Protein AF-A0A7S1X993-F1 (afdb_monomer)

Nearest PDB structures (foldseek):
  6jzb-assembly1_A  TM=6.773E-01  e=2.978E-03  Streptococcus pneumoniae
  2ctt-assembly1_A  TM=5.319E-01  e=1.887E-03  Homo sapiens

Structure (mmCIF, N/CA/C/O backbone):
data_AF-A0A7S1X993-F1
#
_entry.id   AF-A0A7S1X993-F1
#
loop_
_atom_site.group_PDB
_atom_site.id
_atom_site.type_symbol
_atom_site.label_atom_id
_atom_site.label_alt_id
_atom_site.label_comp_id
_atom_site.label_asym_id
_atom_site.label_entity_id
_atom_site.label_seq_id
_atom_site.pdbx_PDB_ins_code
_atom_site.Cartn_x
_atom_site.Cartn_y
_atom_site.Cartn_z
_atom_site.occupancy
_atom_site.B_iso_or_equiv
_atom_site.auth_seq_id
_atom_site.auth_comp_id
_atom_site.auth_asym_id
_atom_site.auth_atom_id
_atom_site.pdbx_PDB_model_num
ATOM 1 N N . ASP A 1 1 ? -2.722 -22.420 9.006 1.00 63.00 1 ASP A N 1
ATOM 2 C CA . ASP A 1 1 ? -1.470 -21.936 9.637 1.00 63.00 1 ASP A CA 1
ATOM 3 C C . ASP A 1 1 ? -1.436 -20.478 10.104 1.00 63.00 1 ASP A C 1
ATOM 5 O O . ASP A 1 1 ? -0.494 -20.120 10.797 1.00 63.00 1 ASP A O 1
ATOM 9 N N . ALA A 1 2 ? -2.446 -19.634 9.847 1.00 68.94 2 ALA A N 1
ATOM 10 C CA . ALA A 1 2 ? -2.413 -18.223 10.274 1.00 68.94 2 ALA A CA 1
ATOM 11 C C . ALA A 1 2 ? -2.316 -18.018 11.804 1.00 68.94 2 ALA A C 1
ATOM 13 O O . ALA A 1 2 ? -1.623 -17.115 12.264 1.00 68.94 2 ALA A O 1
ATOM 14 N N . ILE A 1 3 ? -2.962 -18.882 12.597 1.00 77.88 3 ILE A N 1
ATOM 15 C CA . ILE A 1 3 ? -2.971 -18.794 14.069 1.00 77.88 3 ILE A CA 1
ATOM 16 C C . ILE A 1 3 ? -1.579 -19.080 14.651 1.00 77.88 3 ILE A C 1
ATOM 18 O O . ILE A 1 3 ? -1.111 -18.354 15.526 1.00 77.88 3 ILE A O 1
ATOM 22 N N . ALA A 1 4 ? -0.886 -20.100 14.134 1.00 79.31 4 ALA A N 1
ATOM 23 C CA . ALA A 1 4 ? 0.465 -20.446 14.571 1.00 79.31 4 ALA A CA 1
ATOM 24 C C . ALA A 1 4 ? 1.466 -19.327 14.238 1.00 79.31 4 ALA A C 1
ATOM 26 O O . ALA A 1 4 ? 2.292 -18.960 15.075 1.00 79.31 4 ALA A O 1
ATOM 27 N N . THR A 1 5 ? 1.348 -18.726 13.047 1.00 75.56 5 THR A N 1
ATOM 28 C CA . THR A 1 5 ? 2.155 -17.562 12.659 1.00 75.56 5 THR A CA 1
ATOM 29 C C . THR A 1 5 ? 1.866 -16.356 13.552 1.00 75.56 5 THR A C 1
ATOM 31 O O . THR A 1 5 ? 2.804 -15.720 14.022 1.00 75.56 5 THR A O 1
ATOM 34 N N . ALA A 1 6 ? 0.595 -16.068 13.848 1.00 80.88 6 ALA A N 1
ATOM 35 C CA . ALA A 1 6 ? 0.218 -14.967 14.734 1.00 80.88 6 ALA A CA 1
ATOM 36 C C . ALA A 1 6 ? 0.820 -15.132 16.140 1.00 80.88 6 ALA A C 1
ATOM 38 O O . ALA A 1 6 ? 1.386 -14.186 16.685 1.00 80.88 6 ALA A O 1
ATOM 39 N N . TYR A 1 7 ? 0.790 -16.346 16.698 1.00 86.00 7 TYR A N 1
ATOM 40 C CA . TYR A 1 7 ? 1.404 -16.632 17.997 1.00 86.00 7 TYR A CA 1
ATOM 41 C C . TYR A 1 7 ? 2.930 -16.469 17.970 1.00 86.00 7 TYR A C 1
ATOM 43 O O . TYR A 1 7 ? 3.517 -15.899 18.891 1.00 86.00 7 TYR A O 1
ATOM 51 N N . ALA A 1 8 ? 3.591 -16.924 16.901 1.00 83.56 8 ALA A N 1
ATOM 52 C CA . ALA A 1 8 ? 5.032 -16.746 16.724 1.00 83.56 8 ALA A CA 1
ATOM 53 C C . ALA A 1 8 ? 5.424 -15.259 16.645 1.00 83.56 8 ALA A C 1
ATOM 55 O O . ALA A 1 8 ? 6.419 -14.852 17.243 1.00 83.56 8 ALA A O 1
ATOM 56 N N . VAL A 1 9 ? 4.614 -14.444 15.963 1.00 88.31 9 VAL A N 1
ATOM 57 C CA . VAL A 1 9 ? 4.812 -12.992 15.860 1.00 88.31 9 VAL A CA 1
ATOM 58 C C . VAL A 1 9 ? 4.606 -12.304 17.207 1.00 88.31 9 VAL A C 1
ATOM 60 O O . VAL A 1 9 ? 5.454 -11.520 17.621 1.00 88.31 9 VAL A O 1
ATOM 63 N N . LEU A 1 10 ? 3.522 -12.614 17.923 1.00 87.81 10 LEU A N 1
ATOM 64 C CA . LEU A 1 10 ? 3.191 -11.955 19.192 1.00 87.81 10 LEU A CA 1
ATOM 65 C C . LEU A 1 10 ? 4.090 -12.386 20.359 1.00 87.81 10 LEU A C 1
ATOM 67 O O . LEU A 1 10 ? 4.290 -11.609 21.290 1.00 87.81 10 LEU A O 1
ATOM 71 N N . SER A 1 11 ? 4.651 -13.596 20.312 1.00 91.00 11 SER A N 1
ATOM 72 C CA . SER A 1 11 ? 5.515 -14.123 21.379 1.00 91.00 11 SER A CA 1
ATOM 73 C C . SER A 1 11 ? 6.944 -13.577 21.358 1.00 91.00 11 SER A C 1
ATOM 75 O O . SER A 1 11 ? 7.595 -13.572 22.402 1.00 91.00 11 SER A O 1
ATOM 77 N N . LYS A 1 12 ? 7.458 -13.119 20.205 1.00 88.06 12 LYS A N 1
ATOM 78 C CA . LYS A 1 12 ? 8.848 -12.647 20.069 1.00 88.06 12 LYS A CA 1
ATOM 79 C C . LYS A 1 12 ? 8.899 -11.180 19.628 1.00 88.06 12 LYS A C 1
ATOM 81 O O . LYS A 1 12 ? 8.430 -10.867 18.534 1.00 88.06 12 LYS A O 1
ATOM 86 N N . PRO A 1 13 ? 9.554 -10.279 20.388 1.00 88.25 13 PRO A N 1
ATOM 87 C CA . PRO A 1 13 ? 9.608 -8.852 20.055 1.00 88.25 13 PRO A CA 1
ATOM 88 C C . PRO A 1 13 ? 10.293 -8.564 18.708 1.00 88.25 13 PRO A C 1
ATOM 90 O O . PRO A 1 13 ? 9.929 -7.615 18.019 1.00 88.25 13 PRO A O 1
ATOM 93 N N . THR A 1 14 ? 11.242 -9.405 18.289 1.00 84.94 14 THR A N 1
ATOM 94 C CA . THR A 1 14 ? 11.902 -9.305 16.978 1.00 84.94 14 THR A CA 1
ATOM 95 C C . THR A 1 14 ? 10.956 -9.620 15.821 1.00 84.94 14 THR A C 1
ATOM 97 O O . THR A 1 14 ? 10.877 -8.842 14.874 1.00 84.94 14 THR A O 1
ATOM 100 N N . LEU A 1 15 ? 10.196 -10.718 15.906 1.00 84.88 15 LEU A N 1
ATOM 101 C CA . LEU A 1 15 ? 9.211 -11.084 14.881 1.00 84.88 15 LEU A CA 1
ATOM 102 C C . LEU A 1 15 ? 8.054 -10.087 14.831 1.00 84.88 15 LEU A C 1
ATOM 104 O O . LEU A 1 15 ? 7.604 -9.756 13.738 1.00 84.88 15 LEU A O 1
ATOM 108 N N . ARG A 1 16 ? 7.633 -9.556 15.985 1.00 87.06 16 ARG A N 1
ATOM 109 C CA . ARG A 1 16 ? 6.677 -8.448 16.052 1.00 87.06 16 ARG A CA 1
ATOM 110 C C . ARG A 1 16 ? 7.189 -7.214 15.312 1.00 87.06 16 ARG A C 1
ATOM 112 O O . ARG A 1 16 ? 6.504 -6.725 14.429 1.00 87.06 16 ARG A O 1
ATOM 119 N N . SER A 1 17 ? 8.420 -6.773 15.580 1.00 82.69 17 SER A N 1
ATOM 120 C CA . SER A 1 17 ? 8.995 -5.610 14.887 1.00 82.69 1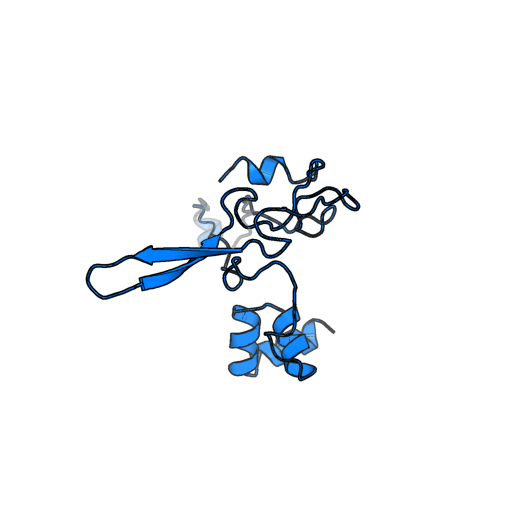7 SER A CA 1
ATOM 121 C C . SER A 1 17 ? 9.113 -5.812 13.370 1.00 82.69 17 SER A C 1
ATOM 123 O O . SER A 1 17 ? 8.914 -4.872 12.603 1.00 82.69 17 SER A O 1
ATOM 125 N N . ILE A 1 18 ? 9.424 -7.032 12.923 1.00 82.06 18 ILE A N 1
ATOM 126 C CA . ILE A 1 18 ? 9.486 -7.375 11.495 1.00 82.06 18 ILE A CA 1
ATOM 127 C C . ILE A 1 18 ? 8.087 -7.379 10.879 1.00 82.06 18 ILE A C 1
ATOM 129 O O . ILE A 1 18 ? 7.910 -6.849 9.786 1.00 82.06 18 ILE A O 1
ATOM 133 N N . TYR A 1 19 ? 7.097 -7.938 11.573 1.00 82.31 19 TYR A N 1
ATOM 134 C CA . TYR A 1 19 ? 5.704 -7.913 11.138 1.00 82.31 19 TYR A CA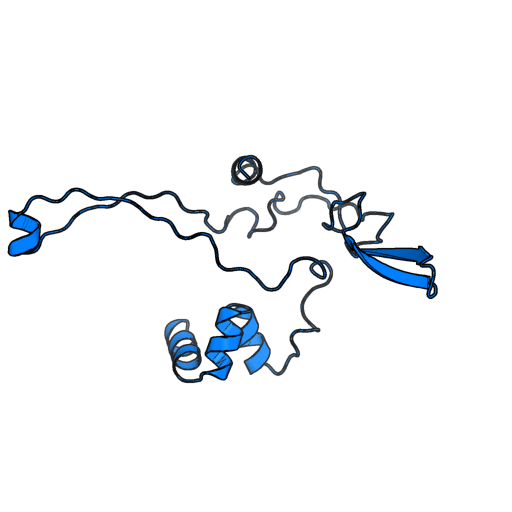 1
ATOM 135 C C . TYR A 1 19 ? 5.171 -6.483 11.031 1.00 82.31 19 TYR A C 1
ATOM 137 O O . TYR A 1 19 ? 4.580 -6.127 10.019 1.00 82.31 19 TYR A O 1
ATOM 145 N N . ASP A 1 20 ? 5.444 -5.643 12.027 1.00 80.19 20 ASP A N 1
ATOM 146 C CA . ASP A 1 20 ? 5.014 -4.245 12.035 1.00 80.19 20 ASP A CA 1
ATOM 147 C C . ASP A 1 20 ? 5.633 -3.459 10.863 1.00 80.19 20 ASP A C 1
ATOM 149 O O . ASP A 1 20 ? 5.000 -2.566 10.309 1.00 80.19 20 ASP A O 1
ATOM 153 N N . LYS A 1 21 ? 6.859 -3.811 10.446 1.00 70.62 21 LYS A N 1
ATOM 154 C CA . LYS A 1 21 ? 7.574 -3.152 9.340 1.00 70.62 21 LYS A CA 1
ATOM 155 C C . LYS A 1 21 ? 7.341 -3.754 7.960 1.00 70.62 21 LYS A C 1
ATOM 157 O O . LYS A 1 21 ? 7.588 -3.063 6.986 1.00 70.62 21 LYS A O 1
ATOM 162 N N . TYR A 1 22 ? 6.980 -5.029 7.847 1.00 73.19 22 TYR A N 1
ATOM 163 C CA . TYR A 1 22 ? 7.007 -5.765 6.571 1.00 73.19 22 TYR A CA 1
ATOM 164 C C . TYR A 1 22 ? 5.859 -6.782 6.423 1.00 73.19 22 TYR A C 1
ATOM 166 O O . TYR A 1 22 ? 5.806 -7.535 5.447 1.00 73.19 22 TYR A O 1
ATOM 174 N N . GLY A 1 23 ? 4.940 -6.832 7.387 1.00 76.00 23 GLY A N 1
ATOM 175 C CA . GLY A 1 23 ? 3.810 -7.755 7.424 1.00 76.00 23 GLY A CA 1
ATOM 176 C C . GLY A 1 23 ? 4.208 -9.231 7.516 1.00 76.00 23 GLY A C 1
ATOM 177 O O . GLY A 1 23 ? 5.337 -9.601 7.848 1.00 76.00 23 GLY A O 1
ATOM 178 N N . THR A 1 24 ? 3.259 -10.107 7.177 1.00 76.31 24 THR A N 1
ATOM 179 C CA . THR A 1 24 ? 3.450 -11.570 7.153 1.00 76.31 24 THR A CA 1
ATOM 180 C C . THR A 1 24 ? 4.568 -12.011 6.207 1.00 76.31 24 THR A C 1
ATOM 182 O O . THR A 1 24 ? 5.248 -13.001 6.480 1.00 76.31 24 THR A O 1
ATOM 185 N N . VAL A 1 25 ? 4.787 -11.276 5.113 1.00 72.38 25 VAL A N 1
ATOM 186 C CA . VAL A 1 25 ? 5.810 -11.604 4.113 1.00 72.38 25 VAL A CA 1
ATOM 187 C C . VAL A 1 25 ? 7.218 -11.388 4.668 1.00 72.38 25 VAL A C 1
ATOM 189 O O . VAL A 1 25 ? 8.099 -12.222 4.448 1.00 72.38 25 VAL A O 1
ATOM 192 N N . GLY A 1 26 ? 7.423 -10.332 5.460 1.00 73.38 26 GLY A N 1
ATOM 193 C CA . GLY A 1 26 ? 8.689 -10.105 6.157 1.00 73.38 26 GLY A CA 1
ATOM 194 C C . GLY A 1 26 ? 8.977 -11.156 7.222 1.00 73.38 26 GLY A C 1
ATOM 195 O O . GLY A 1 26 ? 10.105 -11.630 7.330 1.00 73.38 26 GLY A O 1
ATOM 196 N N . VAL A 1 27 ? 7.948 -11.582 7.961 1.00 78.50 27 VAL A N 1
ATOM 197 C CA . VAL A 1 27 ? 8.069 -12.660 8.955 1.00 78.50 27 VAL A CA 1
ATOM 198 C C . VAL A 1 27 ? 8.469 -13.971 8.286 1.00 78.50 27 VAL A C 1
ATOM 200 O O . VAL A 1 27 ? 9.409 -14.618 8.736 1.00 78.50 27 VAL A O 1
ATOM 203 N N . LYS A 1 28 ? 7.804 -14.343 7.186 1.00 77.44 28 LYS A N 1
ATOM 204 C CA . LYS A 1 28 ? 8.137 -15.557 6.431 1.00 77.44 28 LYS A CA 1
ATOM 205 C C . LYS A 1 28 ? 9.561 -15.500 5.869 1.00 77.44 28 LYS A C 1
ATOM 207 O O . LYS A 1 28 ? 10.316 -16.444 6.042 1.00 77.44 28 LYS A O 1
ATOM 212 N N . SER A 1 29 ? 9.959 -14.363 5.300 1.00 71.06 29 SER A N 1
ATOM 213 C CA . SER A 1 29 ? 11.306 -14.175 4.740 1.00 71.06 29 SER A CA 1
ATOM 214 C C . SER A 1 29 ? 12.409 -14.256 5.799 1.00 71.06 29 SER A C 1
ATOM 216 O O . SER A 1 29 ? 13.452 -14.857 5.553 1.00 71.06 29 SER A O 1
ATOM 218 N N . PHE A 1 30 ? 12.164 -13.704 6.992 1.00 72.81 30 PHE A N 1
ATOM 219 C CA . PHE A 1 30 ? 13.080 -13.820 8.127 1.00 72.81 30 PHE A CA 1
ATOM 220 C C . PHE A 1 30 ? 13.212 -15.268 8.618 1.00 72.81 30 PHE A C 1
ATOM 222 O O . PHE A 1 30 ? 14.314 -15.707 8.938 1.00 72.81 30 PHE A O 1
ATOM 229 N N . LEU A 1 31 ? 12.106 -16.017 8.656 1.00 74.75 31 LEU A N 1
ATOM 230 C CA . LEU A 1 31 ? 12.117 -17.439 9.016 1.00 74.75 31 LEU A CA 1
ATOM 231 C C . LEU A 1 31 ? 12.825 -18.302 7.958 1.00 74.75 31 LEU A C 1
ATOM 233 O O . LEU A 1 31 ? 13.530 -19.236 8.325 1.00 74.75 31 LEU A O 1
ATOM 237 N N . ASP A 1 32 ? 12.699 -17.948 6.677 1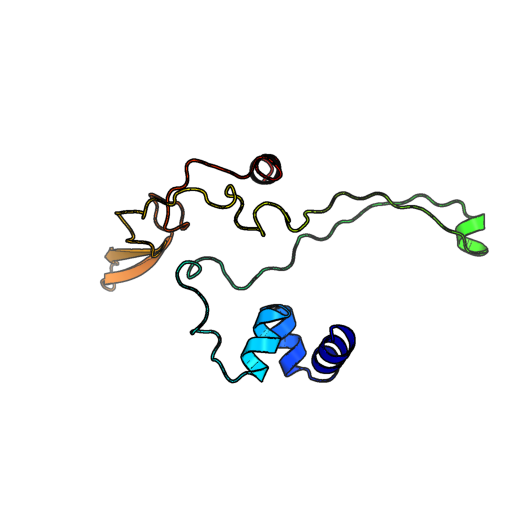.00 75.12 32 ASP A N 1
ATOM 238 C CA . ASP A 1 32 ? 13.353 -18.625 5.548 1.00 75.12 32 ASP A CA 1
ATOM 239 C C . ASP A 1 32 ? 14.832 -18.206 5.361 1.00 75.12 32 ASP A C 1
ATOM 241 O O . ASP A 1 32 ? 15.482 -18.624 4.402 1.00 75.12 32 ASP A O 1
ATOM 245 N N . GLY A 1 33 ? 15.383 -17.366 6.248 1.00 67.44 33 GLY A N 1
ATOM 246 C CA . GLY A 1 33 ? 16.792 -16.952 6.219 1.00 67.44 33 GLY A CA 1
ATOM 247 C C . GLY A 1 33 ? 17.181 -16.061 5.034 1.00 67.44 33 GLY A C 1
ATOM 248 O O . GLY A 1 33 ? 18.371 -15.871 4.783 1.00 67.44 33 GLY A O 1
ATOM 249 N N . ARG A 1 34 ? 16.207 -15.502 4.302 1.00 61.88 34 ARG A N 1
ATOM 250 C CA . ARG A 1 34 ? 16.456 -14.553 3.208 1.00 61.88 34 ARG A CA 1
ATOM 251 C C . ARG A 1 34 ? 16.521 -13.126 3.733 1.00 61.88 34 ARG A C 1
ATOM 253 O O . ARG A 1 34 ? 15.678 -12.704 4.526 1.00 61.88 34 ARG A O 1
ATOM 260 N N . HIS A 1 35 ? 17.518 -12.367 3.282 1.00 54.34 35 HIS A N 1
ATOM 261 C CA . HIS A 1 35 ? 17.709 -11.006 3.754 1.00 54.34 35 HIS A CA 1
ATOM 262 C C . HIS A 1 35 ? 16.664 -10.082 3.099 1.00 54.34 35 HIS A C 1
ATOM 264 O O . HIS A 1 35 ? 16.447 -10.160 1.892 1.00 54.34 35 HIS A O 1
ATOM 270 N N . PRO A 1 36 ? 16.050 -9.139 3.839 1.00 47.41 36 PRO A N 1
ATOM 271 C CA . PRO A 1 36 ? 15.088 -8.165 3.300 1.00 47.41 36 PRO A CA 1
ATOM 272 C C . PRO A 1 36 ? 15.529 -7.323 2.082 1.00 47.41 36 PRO A C 1
ATOM 274 O O . PRO A 1 36 ? 14.700 -6.614 1.527 1.00 47.41 36 PRO A O 1
ATOM 277 N N . GLN A 1 37 ? 16.806 -7.367 1.672 1.00 52.09 37 GLN A N 1
ATOM 278 C CA . GLN A 1 37 ? 17.324 -6.688 0.463 1.00 52.09 37 GLN A CA 1
ATOM 279 C C . GLN A 1 37 ? 17.135 -7.534 -0.806 1.00 52.09 37 GLN A C 1
ATOM 281 O O . GLN A 1 37 ? 17.227 -6.993 -1.903 1.00 52.09 37 GLN A O 1
ATOM 286 N N . ASP A 1 38 ? 16.834 -8.829 -0.667 1.00 46.59 38 ASP A N 1
ATOM 287 C CA . ASP A 1 38 ? 16.729 -9.775 -1.784 1.00 46.59 38 ASP A CA 1
ATOM 288 C C . ASP A 1 38 ? 15.313 -9.821 -2.390 1.00 46.59 38 ASP A C 1
ATOM 290 O O . ASP A 1 38 ? 15.060 -10.549 -3.351 1.00 46.59 38 ASP A O 1
ATOM 294 N N . TRP A 1 39 ? 14.360 -9.064 -1.828 1.00 51.56 39 TRP A N 1
ATOM 295 C CA . TRP A 1 39 ? 12.963 -9.062 -2.253 1.00 51.56 39 TRP A CA 1
ATOM 296 C C . TRP A 1 39 ? 12.583 -7.736 -2.930 1.00 51.56 39 TRP A C 1
ATOM 298 O O . TRP A 1 39 ? 12.427 -6.709 -2.275 1.00 51.56 39 TRP A O 1
ATOM 308 N N . THR A 1 40 ? 12.354 -7.830 -4.245 1.00 45.78 40 THR A N 1
ATOM 309 C CA . THR A 1 40 ? 11.741 -6.877 -5.199 1.00 45.78 40 THR A CA 1
ATOM 310 C C . THR A 1 40 ? 12.680 -5.993 -6.044 1.00 45.78 40 THR A C 1
ATOM 312 O O . THR A 1 40 ? 13.324 -5.075 -5.531 1.00 45.78 40 THR A O 1
ATOM 315 N N . PRO A 1 41 ? 12.702 -6.177 -7.384 1.00 42.09 41 PRO A N 1
ATOM 316 C CA . PRO A 1 41 ? 12.936 -5.057 -8.287 1.00 42.09 41 PRO A CA 1
ATOM 317 C C . PRO A 1 41 ? 11.716 -4.110 -8.222 1.00 42.09 41 PRO A C 1
ATOM 319 O O . PRO A 1 41 ? 10.587 -4.567 -8.086 1.00 42.09 41 PRO A O 1
ATOM 322 N N . ALA A 1 42 ? 11.954 -2.796 -8.297 1.00 45.00 42 ALA A N 1
ATOM 323 C CA . ALA A 1 42 ? 10.958 -1.717 -8.459 1.00 45.00 42 ALA A CA 1
ATOM 324 C C . ALA A 1 42 ? 10.250 -1.078 -7.233 1.00 45.00 42 ALA A C 1
ATOM 326 O O . ALA A 1 42 ? 9.351 -0.265 -7.428 1.00 45.00 42 ALA A O 1
ATOM 327 N N . ARG A 1 43 ? 10.668 -1.290 -5.972 1.00 49.88 43 ARG A N 1
ATOM 328 C CA . ARG A 1 43 ? 10.137 -0.495 -4.826 1.00 49.88 43 ARG A CA 1
ATOM 329 C C . ARG A 1 43 ? 11.172 0.257 -3.987 1.00 49.88 43 ARG A C 1
ATOM 331 O O . ARG A 1 43 ? 10.910 0.592 -2.841 1.00 49.88 43 ARG A O 1
ATOM 338 N N . LYS A 1 44 ? 12.319 0.631 -4.564 1.00 45.34 44 LYS A N 1
ATOM 339 C CA . LYS A 1 44 ? 13.367 1.395 -3.850 1.00 45.34 44 LYS A CA 1
ATOM 340 C C . LYS A 1 44 ? 12.924 2.790 -3.348 1.00 45.34 44 LYS A C 1
ATOM 342 O O . LYS A 1 44 ? 13.627 3.358 -2.519 1.00 45.34 44 LYS A O 1
ATOM 347 N N . PHE A 1 45 ? 11.769 3.313 -3.788 1.00 43.19 45 PHE A N 1
ATOM 348 C CA . PHE A 1 45 ? 11.178 4.587 -3.316 1.00 43.19 45 PHE A CA 1
ATOM 349 C C . PHE A 1 45 ? 9.862 4.447 -2.560 1.00 43.19 45 PHE A C 1
ATOM 351 O O . PHE A 1 45 ? 9.383 5.431 -1.997 1.00 43.19 45 PHE A O 1
ATOM 358 N N . ALA A 1 46 ? 9.273 3.251 -2.516 1.00 52.09 46 ALA A N 1
ATOM 359 C CA . ALA A 1 46 ? 8.241 2.996 -1.532 1.00 52.09 46 ALA A CA 1
ATOM 360 C C . ALA A 1 46 ? 8.994 2.780 -0.222 1.00 52.09 46 ALA A C 1
ATOM 362 O O . ALA A 1 46 ? 9.712 1.793 -0.074 1.00 52.09 46 ALA A O 1
ATOM 363 N N . GLY A 1 47 ? 8.893 3.733 0.705 1.00 52.84 47 GLY A N 1
ATOM 364 C CA . GLY A 1 47 ? 9.378 3.523 2.066 1.00 52.84 47 GLY A CA 1
ATOM 365 C C . GLY A 1 47 ? 8.825 2.214 2.656 1.00 52.84 47 GLY A C 1
ATOM 366 O O . GLY A 1 47 ? 7.929 1.594 2.068 1.00 52.84 47 GLY A O 1
ATOM 367 N N . PRO A 1 48 ? 9.331 1.771 3.820 1.00 54.97 48 PRO A N 1
ATOM 368 C CA . PRO A 1 48 ? 8.723 0.641 4.520 1.00 54.97 48 PRO A CA 1
ATOM 369 C C . PRO A 1 48 ? 7.201 0.852 4.593 1.00 54.97 48 PRO A C 1
ATOM 371 O O . PRO A 1 48 ? 6.778 2.004 4.740 1.00 54.97 48 PRO A O 1
ATOM 374 N N . PRO A 1 49 ? 6.381 -0.205 4.432 1.00 63.47 49 PRO A N 1
ATOM 375 C CA . PRO A 1 49 ? 4.932 -0.073 4.445 1.00 63.47 49 PRO A CA 1
ATOM 376 C C . PRO A 1 49 ? 4.514 0.746 5.663 1.00 63.47 49 PRO A C 1
ATOM 378 O O . PRO A 1 49 ? 4.821 0.403 6.804 1.00 63.47 49 PRO A O 1
ATOM 381 N N . SER A 1 50 ? 3.876 1.878 5.395 1.00 70.06 50 SER A N 1
ATOM 382 C CA . SER A 1 50 ? 3.361 2.749 6.434 1.00 70.06 50 SER A CA 1
ATOM 383 C C . SER A 1 50 ? 2.015 2.208 6.909 1.00 70.06 50 SER A C 1
ATOM 385 O O . SER A 1 50 ? 1.237 1.724 6.077 1.00 70.06 50 SER A O 1
ATOM 387 N N . PRO A 1 51 ? 1.706 2.302 8.212 1.00 73.50 51 PRO A N 1
ATOM 388 C CA . PRO A 1 51 ? 0.352 2.051 8.681 1.00 73.50 51 PRO A CA 1
ATOM 389 C C . PRO A 1 51 ? -0.644 2.953 7.935 1.00 73.50 51 PRO A C 1
ATOM 391 O O . PRO A 1 51 ? -0.300 4.059 7.508 1.00 73.50 51 PRO A O 1
ATOM 394 N N . GLY A 1 52 ? -1.861 2.442 7.744 1.00 79.12 52 GLY A N 1
ATOM 395 C CA . GLY A 1 52 ? -2.971 3.226 7.207 1.00 79.12 52 GLY A CA 1
ATOM 396 C C . GLY A 1 52 ? -3.428 4.309 8.186 1.00 79.12 52 GLY A C 1
ATOM 397 O O . GLY A 1 52 ? -2.999 4.339 9.338 1.00 79.12 52 GLY A O 1
ATOM 398 N N . GLU A 1 53 ? -4.301 5.195 7.719 1.00 83.38 53 GLU A N 1
ATOM 399 C CA . GLU A 1 53 ? -4.865 6.265 8.544 1.00 83.38 53 GLU A CA 1
ATOM 400 C C . GLU A 1 53 ? -5.887 5.723 9.555 1.00 83.38 53 GLU A C 1
ATOM 402 O O . GLU A 1 53 ? -6.653 4.802 9.257 1.00 83.38 53 GLU A O 1
ATOM 407 N N . ASP A 1 54 ? -5.916 6.317 10.750 1.00 86.38 54 ASP A N 1
ATOM 408 C CA . ASP A 1 54 ? -6.911 5.994 11.772 1.00 86.38 54 ASP A CA 1
ATOM 409 C C . ASP A 1 54 ? -8.285 6.569 11.398 1.00 86.38 54 ASP A C 1
ATOM 411 O O . ASP A 1 54 ? -8.412 7.755 11.089 1.00 86.38 54 ASP A O 1
ATOM 415 N N . VAL A 1 55 ? -9.340 5.761 11.531 1.00 87.88 55 VAL A N 1
ATOM 416 C CA . VAL A 1 55 ? -10.728 6.221 11.375 1.00 87.88 55 VAL A CA 1
ATOM 417 C C . VAL A 1 55 ? -11.323 6.521 12.749 1.00 87.88 55 VAL A C 1
ATOM 419 O O . VAL A 1 55 ? -11.395 5.645 13.610 1.00 87.88 55 VAL A O 1
ATOM 422 N N . LYS A 1 56 ? -11.773 7.763 12.959 1.00 91.31 56 LYS A N 1
ATOM 423 C CA . LYS A 1 56 ? -12.448 8.205 14.190 1.00 91.31 56 LYS A CA 1
ATOM 424 C C . LYS A 1 56 ? -13.889 8.580 13.874 1.00 91.31 56 LYS A C 1
ATOM 426 O O . LYS A 1 56 ? -14.128 9.364 12.962 1.00 91.31 56 LYS A O 1
ATOM 431 N N . THR A 1 57 ? -14.833 8.050 14.644 1.00 88.81 57 THR A N 1
ATOM 432 C CA . THR A 1 57 ? -16.255 8.389 14.523 1.00 88.81 57 THR A CA 1
ATOM 433 C C . THR A 1 57 ? -16.878 8.565 15.901 1.00 88.81 57 THR A C 1
ATOM 435 O O . THR A 1 57 ? -16.437 7.942 16.869 1.00 88.81 57 THR A O 1
ATOM 438 N N . ILE A 1 58 ? -17.874 9.442 15.992 1.00 91.56 58 ILE A N 1
ATOM 439 C CA . ILE A 1 58 ? -18.632 9.698 17.218 1.00 91.56 58 ILE A CA 1
ATOM 440 C C . ILE A 1 58 ? -19.962 8.966 17.078 1.00 91.56 58 ILE A C 1
ATOM 442 O O . ILE A 1 58 ? -20.654 9.127 16.076 1.00 91.56 58 ILE A O 1
ATOM 446 N N . VAL A 1 59 ? -20.300 8.152 18.076 1.00 90.69 59 VAL A N 1
ATOM 447 C CA . VAL A 1 59 ? -21.531 7.361 18.098 1.00 90.69 59 VAL A CA 1
ATOM 448 C C . VAL A 1 59 ? -22.329 7.762 19.325 1.00 90.69 59 VAL A C 1
ATOM 450 O O . VAL A 1 59 ? -21.842 7.645 20.449 1.00 90.69 59 VAL A O 1
ATOM 453 N N . GLU A 1 60 ? -23.544 8.248 19.101 1.00 90.81 60 GLU A N 1
ATOM 454 C CA . GLU A 1 60 ? -24.486 8.536 20.176 1.00 90.81 60 GLU A CA 1
ATOM 455 C C . GLU A 1 60 ? -25.198 7.243 20.570 1.00 90.81 60 GLU A C 1
ATOM 457 O O . GLU A 1 60 ? -25.751 6.542 19.721 1.00 90.81 60 GLU A O 1
ATOM 462 N N . ILE A 1 61 ? -25.151 6.916 21.860 1.00 92.31 61 ILE A N 1
ATOM 463 C CA . ILE A 1 61 ? -25.782 5.722 22.424 1.00 92.31 61 ILE A CA 1
ATOM 464 C C . ILE A 1 61 ? -26.766 6.134 23.520 1.00 92.31 61 ILE A C 1
ATOM 466 O O . ILE A 1 61 ? -26.490 7.094 24.251 1.00 92.31 61 ILE A O 1
ATOM 470 N N . PRO A 1 62 ? -27.909 5.444 23.660 1.00 92.56 62 PRO A N 1
ATOM 471 C CA . PRO A 1 62 ? -28.831 5.730 24.744 1.00 92.56 62 PRO A CA 1
ATOM 472 C C . PRO A 1 62 ? -28.202 5.329 26.087 1.00 92.56 62 PRO A C 1
ATOM 474 O O . PRO A 1 62 ? -27.419 4.381 26.181 1.00 92.56 62 PRO A O 1
ATOM 477 N N . LEU A 1 63 ? -28.538 6.067 27.149 1.00 92.75 63 LEU A N 1
ATOM 478 C CA . LEU A 1 63 ? -27.951 5.864 28.480 1.00 92.75 63 LEU A CA 1
ATOM 479 C C . LEU A 1 63 ? -28.223 4.454 29.031 1.00 92.75 63 LEU A C 1
ATOM 481 O O . LEU A 1 63 ? -27.377 3.885 29.713 1.00 92.75 63 LEU A O 1
ATOM 485 N N . GLU A 1 64 ? -29.388 3.889 28.724 1.00 90.94 64 GLU A N 1
ATOM 486 C CA . GLU A 1 64 ? -29.763 2.525 29.106 1.00 90.94 64 GLU A CA 1
ATOM 487 C C . GLU A 1 64 ? -28.803 1.472 28.539 1.00 90.94 64 GLU A C 1
ATOM 489 O O . GLU A 1 64 ? -28.307 0.648 29.306 1.00 90.94 64 GLU A O 1
ATOM 494 N N . ASP A 1 65 ? -28.435 1.562 27.256 1.00 90.62 65 ASP A N 1
ATOM 495 C CA . ASP A 1 65 ? -27.453 0.667 26.630 1.00 90.62 65 ASP A CA 1
ATOM 496 C C . ASP A 1 65 ? -26.049 0.873 27.209 1.00 90.62 65 ASP A C 1
ATOM 498 O O . ASP A 1 65 ? -25.279 -0.079 27.337 1.00 90.62 65 ASP A O 1
ATOM 502 N N . ALA A 1 66 ? -25.712 2.105 27.599 1.00 89.75 66 ALA A N 1
ATOM 503 C CA . ALA A 1 66 ? -24.436 2.404 28.242 1.00 89.75 66 ALA A CA 1
ATOM 504 C C . ALA A 1 66 ? -24.323 1.786 29.650 1.00 89.75 66 ALA A C 1
ATOM 506 O O . ALA A 1 66 ? -23.228 1.411 30.068 1.00 89.75 66 ALA A O 1
ATOM 507 N N . VAL A 1 67 ? -25.439 1.681 30.383 1.00 93.75 67 VAL A N 1
ATOM 508 C CA . VAL A 1 67 ? -25.475 1.167 31.765 1.00 93.75 67 VAL A CA 1
ATOM 509 C C . VAL A 1 67 ? -25.693 -0.346 31.815 1.00 93.75 67 VAL A C 1
ATOM 511 O O . VAL A 1 67 ? -25.064 -1.027 32.623 1.00 93.75 67 VAL A O 1
ATOM 514 N N . LEU A 1 68 ? -26.584 -0.878 30.978 1.00 94.06 68 LEU A N 1
ATOM 515 C CA . LEU A 1 68 ? -26.976 -2.292 30.974 1.00 94.06 68 LEU A CA 1
ATOM 516 C C . LEU A 1 68 ? -26.147 -3.134 29.995 1.00 94.06 68 LEU A C 1
ATOM 518 O O . LEU A 1 68 ? -26.096 -4.358 30.126 1.00 94.06 68 LEU A O 1
ATOM 522 N N . GLY A 1 69 ? -25.472 -2.478 29.051 1.00 89.69 69 GLY A N 1
ATOM 523 C CA . GLY A 1 69 ? -24.802 -3.109 27.923 1.00 89.69 69 GLY A CA 1
ATOM 524 C C . GLY A 1 69 ? -25.757 -3.306 26.745 1.00 89.69 69 GLY A C 1
ATOM 525 O O . GLY A 1 69 ? -26.857 -3.832 26.897 1.00 89.69 69 GLY A O 1
ATOM 526 N N . GLY A 1 70 ? -25.309 -2.917 25.552 1.00 88.81 70 GLY A N 1
ATOM 527 C CA . GLY A 1 70 ? -26.055 -3.040 24.300 1.00 88.81 70 GLY A CA 1
ATOM 528 C C . GLY A 1 70 ? -25.133 -3.298 23.108 1.00 88.81 70 GLY A C 1
ATOM 529 O O . GLY A 1 70 ? -23.908 -3.318 23.239 1.00 88.81 70 GLY A O 1
ATOM 530 N N . ASN A 1 71 ? -25.723 -3.507 21.929 1.00 90.25 71 ASN A N 1
ATOM 531 C CA . ASN A 1 71 ? -24.986 -3.652 20.674 1.00 90.25 71 ASN A CA 1
ATOM 532 C C . ASN A 1 71 ? -25.295 -2.472 19.757 1.00 90.25 71 ASN A C 1
ATOM 534 O O . ASN A 1 71 ? -26.443 -2.281 19.366 1.00 90.25 71 ASN A O 1
ATOM 538 N N . VAL A 1 72 ? -24.261 -1.729 19.362 1.00 89.56 72 VAL A N 1
ATOM 539 C CA . VAL A 1 72 ? -24.391 -0.612 18.420 1.00 89.56 72 VAL A CA 1
ATOM 540 C C . VAL A 1 72 ? -23.608 -0.918 17.154 1.00 89.56 72 VAL A C 1
ATOM 542 O O . VAL A 1 72 ? -22.430 -1.269 17.199 1.00 89.56 72 VAL A O 1
ATOM 545 N N . THR A 1 73 ? -24.279 -0.807 16.007 1.00 91.19 73 THR A N 1
ATOM 546 C CA . THR A 1 73 ? -23.661 -1.054 14.701 1.00 91.19 73 THR A CA 1
ATOM 547 C C . THR A 1 73 ? -23.031 0.234 14.191 1.00 91.19 73 THR A C 1
ATOM 549 O O . THR A 1 73 ? -23.725 1.226 13.988 1.00 91.19 73 THR A O 1
ATOM 552 N N . VAL A 1 74 ? -21.718 0.212 13.961 1.00 90.81 74 VAL A N 1
ATOM 553 C CA . VAL A 1 74 ? -20.959 1.361 13.454 1.00 90.81 74 VAL A CA 1
ATOM 554 C C . VAL A 1 74 ? -20.538 1.087 12.015 1.00 90.81 74 VAL A C 1
ATOM 556 O O . VAL A 1 74 ? -19.767 0.163 11.754 1.00 90.81 74 VAL A O 1
ATOM 559 N N . ALA A 1 75 ? -21.038 1.892 11.078 1.00 90.50 75 ALA A N 1
ATOM 560 C CA . ALA A 1 75 ? -20.600 1.864 9.687 1.00 90.50 75 ALA A CA 1
ATOM 561 C C . ALA A 1 75 ? -19.417 2.824 9.491 1.00 90.50 75 ALA A C 1
ATOM 563 O O . ALA A 1 75 ? -19.455 3.963 9.955 1.00 90.50 75 ALA A O 1
ATOM 564 N N . TYR A 1 76 ? -18.370 2.367 8.807 1.00 87.62 76 TYR A N 1
ATOM 565 C CA . TYR A 1 76 ? -17.209 3.184 8.462 1.00 87.62 76 TYR A CA 1
ATOM 566 C C . TYR A 1 76 ? -16.669 2.802 7.085 1.00 87.62 76 TYR A C 1
ATOM 568 O O . TYR A 1 76 ? -16.780 1.652 6.650 1.00 87.62 76 TYR A O 1
ATOM 576 N N . GLU A 1 77 ? -16.049 3.768 6.416 1.00 84.56 77 GLU A N 1
ATOM 577 C CA . GLU A 1 77 ? -15.342 3.548 5.159 1.00 84.56 77 GLU A CA 1
ATOM 578 C C . GLU A 1 77 ? -13.861 3.280 5.444 1.00 84.56 77 GLU A C 1
ATOM 580 O O . GLU A 1 77 ? -13.249 3.911 6.304 1.00 84.56 77 GLU A O 1
ATOM 585 N N . SER A 1 78 ? -13.275 2.309 4.747 1.00 83.00 78 SER A N 1
ATOM 586 C CA . SER A 1 78 ? -11.846 1.995 4.849 1.00 83.00 78 SER A CA 1
ATOM 587 C C . SER A 1 78 ? -11.300 1.598 3.489 1.00 83.00 78 SER A C 1
ATOM 589 O O . SER A 1 78 ? -11.990 0.965 2.687 1.00 83.00 78 SER A O 1
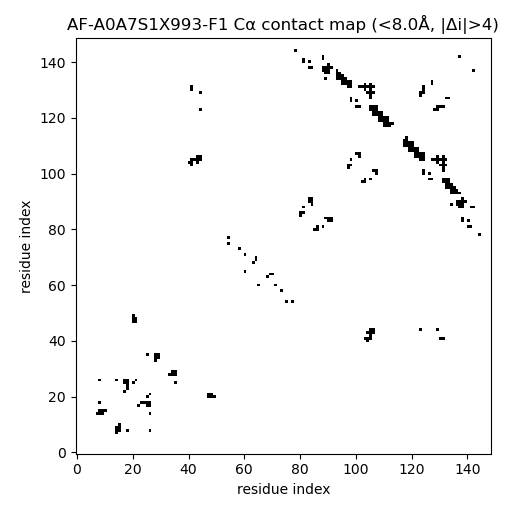ATOM 591 N N . GLN A 1 79 ? -10.037 1.941 3.241 1.00 80.94 79 GLN A N 1
ATOM 592 C CA . GLN A 1 79 ? -9.318 1.412 2.091 1.00 80.94 79 GLN A CA 1
ATOM 593 C C . GLN A 1 79 ? -9.054 -0.075 2.314 1.00 80.94 79 GLN A C 1
ATOM 595 O O . GLN A 1 79 ? -8.567 -0.487 3.368 1.00 80.94 79 GLN A O 1
ATOM 600 N N . ARG A 1 80 ? -9.375 -0.892 1.312 1.00 80.38 80 ARG A N 1
ATOM 601 C CA . ARG A 1 80 ? -9.130 -2.332 1.349 1.00 80.38 80 ARG A CA 1
ATOM 602 C C . ARG A 1 80 ? -8.211 -2.752 0.222 1.00 80.38 80 ARG A C 1
ATOM 604 O O . ARG A 1 80 ? -8.105 -2.091 -0.808 1.00 80.38 80 ARG A O 1
ATOM 611 N N . TYR A 1 81 ? -7.551 -3.881 0.439 1.00 81.56 81 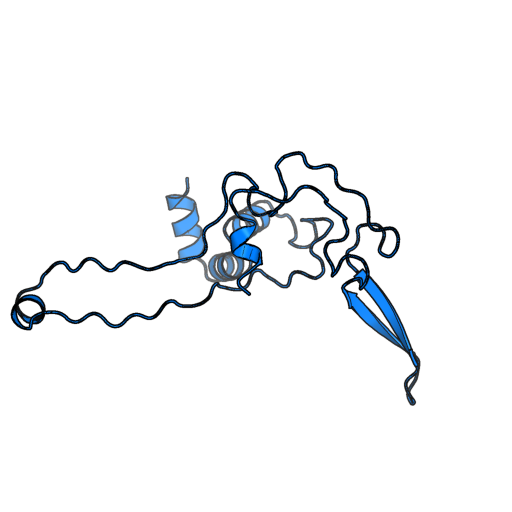TYR A N 1
ATOM 612 C CA . TYR A 1 81 ? -6.760 -4.527 -0.592 1.00 81.56 81 TYR A CA 1
ATOM 613 C C . TYR A 1 81 ? -7.665 -4.936 -1.761 1.00 81.56 81 TYR A C 1
ATOM 615 O O . TYR A 1 81 ? -8.628 -5.680 -1.571 1.00 81.56 81 TYR A O 1
ATOM 623 N N . CYS A 1 82 ? -7.366 -4.434 -2.960 1.00 81.81 82 CYS A N 1
ATOM 624 C CA . CYS A 1 82 ? -8.114 -4.777 -4.165 1.00 81.81 82 CYS A CA 1
ATOM 625 C C . CYS A 1 82 ? -7.708 -6.179 -4.636 1.00 81.81 82 CYS A C 1
ATOM 627 O O . CYS A 1 82 ? -6.543 -6.418 -4.958 1.00 81.81 82 CYS A O 1
ATOM 629 N N . GLY A 1 83 ? -8.678 -7.097 -4.673 1.00 80.50 83 GLY A N 1
ATOM 630 C CA . GLY A 1 83 ? -8.471 -8.476 -5.115 1.00 80.50 83 GLY A CA 1
ATOM 631 C C . GLY A 1 83 ? -8.207 -8.598 -6.616 1.00 80.50 83 GLY A C 1
ATOM 632 O O . GLY A 1 83 ? -7.377 -9.415 -7.005 1.00 80.50 83 GLY A O 1
ATOM 633 N N . ALA A 1 84 ? -8.842 -7.761 -7.447 1.00 82.19 84 ALA A N 1
ATOM 634 C CA . ALA A 1 84 ? -8.699 -7.825 -8.902 1.00 82.19 84 ALA A CA 1
ATOM 635 C C . ALA A 1 84 ? -7.291 -7.459 -9.391 1.00 82.19 84 ALA A C 1
ATOM 637 O O . ALA A 1 84 ? -6.724 -8.169 -10.215 1.00 82.19 84 ALA A O 1
ATOM 638 N N . CYS A 1 85 ? -6.697 -6.385 -8.862 1.00 78.69 85 CYS A N 1
ATOM 639 C CA . CYS A 1 85 ? -5.341 -5.964 -9.239 1.00 78.69 85 CYS A CA 1
ATOM 640 C C . CYS A 1 85 ? -4.256 -6.419 -8.260 1.00 78.69 85 CYS A C 1
ATOM 642 O O . CYS A 1 85 ? -3.085 -6.078 -8.440 1.00 78.69 85 CYS A O 1
ATOM 644 N N . GLN A 1 86 ? -4.634 -7.113 -7.183 1.00 78.75 86 GLN A N 1
ATOM 645 C CA . GLN A 1 86 ? -3.723 -7.532 -6.116 1.00 78.75 86 GLN A CA 1
ATOM 646 C C . GLN A 1 86 ? -2.900 -6.367 -5.524 1.00 78.75 86 GLN A C 1
ATOM 648 O O . GLN A 1 86 ? -1.750 -6.526 -5.106 1.00 78.75 86 GLN A O 1
ATOM 653 N N . GLY A 1 87 ? -3.487 -5.169 -5.477 1.00 74.50 87 GLY A N 1
ATOM 654 C CA . GLY A 1 87 ? -2.840 -3.967 -4.946 1.00 74.50 87 GLY A CA 1
ATOM 655 C C . GLY A 1 87 ? -1.815 -3.300 -5.874 1.00 74.50 87 GLY A C 1
ATOM 656 O O . GLY A 1 87 ? -1.161 -2.353 -5.442 1.00 74.50 87 GLY A O 1
ATOM 657 N N . SER A 1 88 ? -1.681 -3.739 -7.132 1.00 75.25 88 SER A N 1
ATOM 658 C CA . SER A 1 88 ? -0.881 -3.029 -8.150 1.00 75.25 88 SER A CA 1
ATOM 659 C C . SER A 1 88 ? -1.566 -1.739 -8.630 1.00 75.25 88 SER A C 1
ATOM 661 O O . SER A 1 88 ? -0.925 -0.736 -8.938 1.00 75.25 88 SER A O 1
ATOM 663 N N . GLY A 1 89 ? -2.901 -1.740 -8.651 1.00 75.31 89 GLY A N 1
ATOM 664 C CA . GLY A 1 89 ? -3.723 -0.668 -9.212 1.00 75.31 89 GLY A CA 1
ATOM 665 C C . GLY A 1 89 ? -3.749 -0.631 -10.745 1.00 75.31 89 GLY A C 1
ATOM 666 O O . GLY A 1 89 ? -4.354 0.281 -11.309 1.00 75.31 89 GLY A O 1
ATOM 667 N N . TYR A 1 90 ? -3.133 -1.610 -11.403 1.00 82.06 90 TYR A N 1
ATOM 668 C CA . TYR A 1 90 ? -3.189 -1.821 -12.848 1.00 82.06 90 TYR A CA 1
ATOM 669 C C . TYR A 1 90 ? -4.125 -2.983 -13.172 1.00 82.06 90 TYR A C 1
ATOM 671 O O . TYR A 1 90 ? -4.423 -3.800 -12.294 1.00 82.06 90 TYR A O 1
ATOM 679 N N . ARG A 1 91 ? -4.630 -3.063 -14.405 1.00 82.56 91 ARG A N 1
ATOM 680 C CA . ARG A 1 91 ? -5.410 -4.234 -14.815 1.00 82.56 91 ARG A CA 1
ATOM 681 C C . ARG A 1 91 ? -4.514 -5.478 -14.757 1.00 82.56 91 ARG A C 1
ATOM 683 O O . ARG A 1 91 ? -3.329 -5.425 -15.078 1.00 82.56 91 ARG A O 1
ATOM 690 N N . ALA A 1 92 ? -5.071 -6.604 -14.312 1.00 77.94 92 ALA A N 1
ATOM 691 C CA . ALA A 1 92 ? -4.338 -7.863 -14.289 1.00 77.94 92 ALA A CA 1
ATOM 692 C C . ALA A 1 92 ? -3.920 -8.250 -15.718 1.00 77.94 92 ALA A C 1
ATOM 694 O O . ALA A 1 92 ? -4.777 -8.418 -16.582 1.00 77.94 92 ALA A O 1
ATOM 695 N N . GLY A 1 9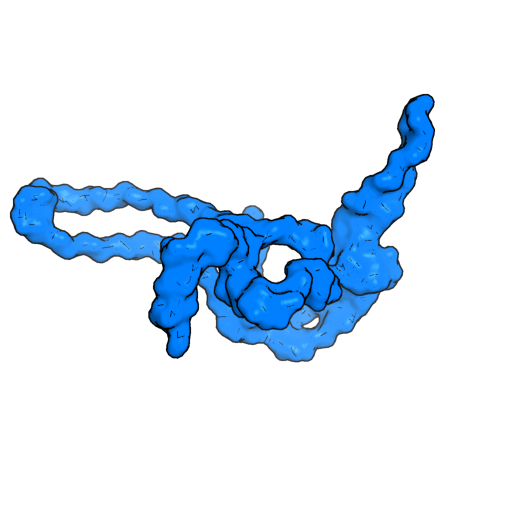3 ? -2.612 -8.384 -15.953 1.00 77.06 93 GLY A N 1
ATOM 696 C CA . GLY A 1 93 ? -2.061 -8.680 -17.279 1.00 77.06 93 GLY A CA 1
ATOM 697 C C . GLY A 1 93 ? -1.917 -7.469 -18.205 1.00 77.06 93 GLY A C 1
ATOM 698 O O . GLY A 1 93 ? -1.728 -7.670 -19.398 1.00 77.06 93 GLY A O 1
ATOM 699 N N . ALA A 1 94 ? -2.008 -6.243 -17.680 1.00 77.25 94 ALA A N 1
ATOM 700 C CA . ALA A 1 94 ? -1.690 -5.042 -18.444 1.00 77.25 94 ALA A CA 1
ATOM 701 C C . ALA A 1 94 ? -0.247 -5.090 -18.970 1.00 77.25 94 ALA A C 1
ATOM 703 O O . ALA A 1 94 ? 0.663 -5.533 -18.264 1.00 77.25 94 ALA A O 1
ATOM 704 N N . GLU A 1 95 ? -0.042 -4.614 -20.197 1.00 79.31 95 GLU A N 1
ATOM 705 C CA . GLU A 1 95 ? 1.302 -4.455 -20.743 1.00 79.31 95 GLU A CA 1
ATOM 706 C C . GLU A 1 95 ? 2.011 -3.291 -20.041 1.00 79.31 95 GLU A C 1
ATOM 708 O O . GLU A 1 95 ? 1.502 -2.169 -19.966 1.00 79.31 95 GLU A O 1
ATOM 713 N N . GLU A 1 96 ? 3.189 -3.579 -19.493 1.00 80.44 96 GLU A N 1
ATOM 714 C CA . GLU A 1 96 ? 4.039 -2.604 -18.819 1.00 80.44 96 GLU A CA 1
ATOM 715 C C . GLU A 1 96 ? 5.158 -2.187 -19.779 1.00 80.44 96 GLU A C 1
ATOM 717 O O . GLU A 1 96 ? 5.986 -3.006 -20.181 1.00 80.44 96 GLU A O 1
ATOM 722 N N . ALA A 1 97 ? 5.201 -0.907 -20.144 1.00 85.38 97 ALA A N 1
ATOM 723 C CA . ALA A 1 97 ? 6.315 -0.345 -20.896 1.00 85.38 97 ALA A CA 1
ATOM 724 C C . ALA A 1 97 ? 7.384 0.171 -19.924 1.00 85.38 97 ALA A C 1
ATOM 726 O O . ALA A 1 97 ? 7.095 0.915 -18.989 1.00 85.38 97 ALA A O 1
ATOM 727 N N . GLU A 1 98 ? 8.642 -0.218 -20.118 1.00 85.88 98 GLU A N 1
ATOM 728 C CA . GLU A 1 98 ? 9.732 0.216 -19.243 1.00 85.88 98 GLU A CA 1
ATOM 729 C C . GLU A 1 98 ? 9.989 1.726 -19.385 1.00 85.88 98 GLU A C 1
ATOM 731 O O . GLU A 1 98 ? 10.069 2.256 -20.492 1.00 85.88 98 GLU A O 1
ATOM 736 N N . CYS A 1 99 ? 10.156 2.441 -18.266 1.00 85.75 99 CYS A N 1
ATOM 737 C CA . CYS A 1 99 ? 10.526 3.853 -18.325 1.00 85.75 99 CYS A CA 1
ATOM 738 C C . CYS A 1 99 ? 11.973 3.998 -18.808 1.00 85.75 99 CYS A C 1
ATOM 740 O O . CYS A 1 99 ? 12.905 3.618 -18.097 1.00 85.75 99 CYS A O 1
ATOM 742 N N . GLU A 1 100 ? 12.169 4.607 -19.977 1.00 90.31 100 GLU A N 1
ATOM 743 C CA . GLU A 1 100 ? 13.487 4.765 -20.604 1.00 90.31 100 GLU A CA 1
ATOM 744 C C . GLU A 1 100 ? 14.457 5.607 -19.760 1.00 90.31 100 GLU A C 1
ATOM 746 O O . GLU A 1 100 ? 15.659 5.326 -19.725 1.00 90.31 100 GLU A O 1
ATOM 751 N N . LEU A 1 101 ? 13.943 6.609 -19.033 1.00 88.56 101 LEU A N 1
ATOM 752 C CA . LEU A 1 101 ? 14.764 7.520 -18.233 1.00 88.56 101 LEU A CA 1
ATOM 753 C C . LEU A 1 101 ? 15.422 6.812 -17.042 1.00 88.56 101 LEU A C 1
ATOM 755 O O . LEU A 1 101 ? 16.604 7.019 -16.767 1.00 88.56 101 LEU A O 1
ATOM 759 N N . CYS A 1 102 ? 14.662 5.983 -16.323 1.00 86.38 102 CYS A N 1
ATOM 760 C CA . CYS A 1 102 ? 15.163 5.271 -15.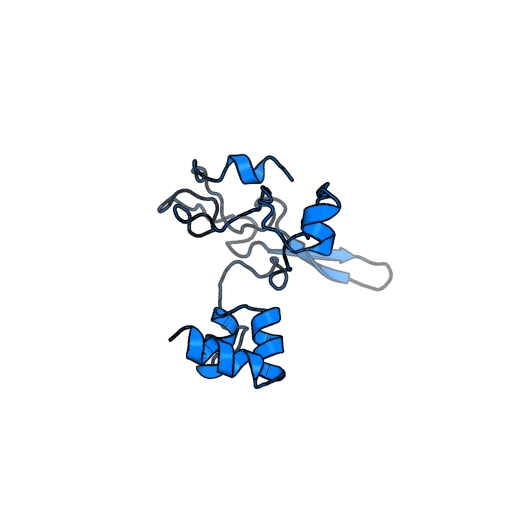147 1.00 86.38 102 CYS A CA 1
ATOM 761 C C . CYS A 1 102 ? 15.490 3.796 -15.406 1.00 86.38 102 CYS A C 1
ATOM 763 O O . CYS A 1 102 ? 15.984 3.138 -14.489 1.00 86.38 102 CYS A O 1
ATOM 765 N N . ARG A 1 103 ? 15.196 3.271 -16.603 1.00 86.75 103 ARG A N 1
ATOM 766 C CA . ARG A 1 103 ? 15.341 1.855 -16.984 1.00 86.75 103 ARG A CA 1
ATOM 767 C C . ARG A 1 103 ? 14.748 0.909 -15.939 1.00 86.75 103 ARG A C 1
ATOM 769 O O . ARG A 1 103 ? 15.467 0.193 -15.242 1.00 86.75 103 ARG A O 1
ATOM 776 N N . GLY A 1 104 ? 13.448 1.061 -15.680 1.00 82.62 104 GLY A N 1
ATOM 777 C CA . GLY A 1 104 ? 12.733 0.217 -14.714 1.00 82.62 104 GLY A CA 1
ATOM 778 C C . GLY A 1 104 ? 13.037 0.489 -13.234 1.00 82.62 104 GLY A C 1
ATOM 779 O O . GLY A 1 104 ? 12.356 -0.037 -12.357 1.00 82.62 104 GLY A O 1
ATOM 780 N N . SER A 1 105 ? 14.038 1.314 -12.902 1.00 82.00 105 SER A N 1
ATOM 781 C CA . SER A 1 105 ? 14.474 1.479 -11.506 1.00 82.00 105 SER A CA 1
ATOM 782 C C . SER A 1 105 ? 13.563 2.366 -10.649 1.00 82.00 105 SER A C 1
ATOM 784 O O . SER A 1 105 ? 13.650 2.315 -9.420 1.00 82.00 105 SER A O 1
ATOM 786 N N . GLY A 1 106 ? 12.741 3.218 -11.273 1.00 81.62 106 GLY A N 1
ATOM 787 C CA . GLY A 1 106 ? 11.962 4.265 -10.599 1.00 81.62 106 GLY A CA 1
ATOM 788 C C . GLY A 1 106 ? 12.820 5.387 -9.991 1.00 81.62 106 GLY A C 1
ATOM 789 O O . GLY A 1 106 ? 12.280 6.328 -9.415 1.00 81.62 106 GLY A O 1
ATOM 790 N N . ALA A 1 107 ? 14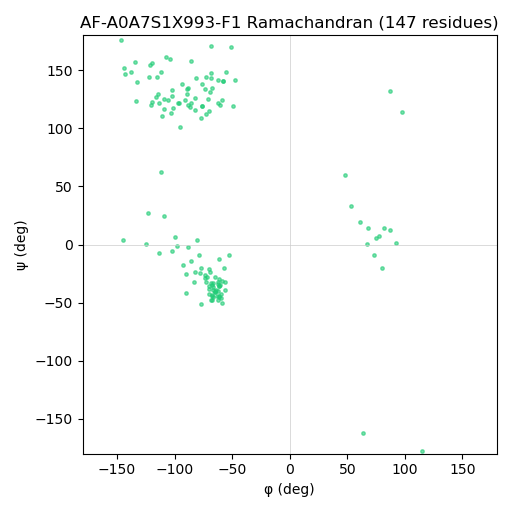.149 5.312 -10.132 1.00 85.50 107 ALA A N 1
ATOM 791 C CA . ALA A 1 107 ? 15.142 6.218 -9.562 1.00 85.50 107 ALA A CA 1
ATOM 792 C C . ALA A 1 107 ? 15.828 7.044 -10.638 1.00 85.50 107 ALA A C 1
ATOM 794 O O . ALA A 1 107 ? 16.163 6.513 -11.693 1.00 85.50 107 ALA A O 1
ATOM 795 N N . VAL A 1 108 ? 16.220 8.269 -10.308 1.00 89.25 108 VAL A N 1
ATOM 796 C CA . VAL A 1 108 ? 17.314 8.949 -11.010 1.00 89.25 108 VAL A CA 1
ATOM 797 C C . VAL A 1 108 ? 18.288 9.559 -10.008 1.00 89.25 108 VAL A C 1
ATOM 799 O O . VAL A 1 108 ? 17.889 10.107 -8.980 1.00 89.25 108 VAL A O 1
ATOM 802 N N . THR A 1 109 ? 19.584 9.463 -10.297 1.00 88.25 109 THR A N 1
ATOM 803 C CA . THR A 1 109 ? 20.623 10.119 -9.496 1.00 88.25 109 THR A CA 1
ATOM 804 C C . THR A 1 109 ? 20.825 11.538 -10.008 1.00 88.25 109 THR A C 1
ATOM 806 O O . THR A 1 109 ? 21.229 11.735 -11.153 1.00 88.25 109 THR A O 1
ATOM 809 N N . ARG A 1 110 ? 20.573 12.537 -9.160 1.00 84.25 110 ARG A N 1
ATOM 810 C CA . ARG A 1 110 ? 20.795 13.949 -9.468 1.00 84.25 110 ARG A CA 1
ATOM 811 C C . ARG A 1 110 ? 22.065 14.433 -8.777 1.00 84.25 110 ARG A C 1
ATOM 813 O O . ARG A 1 110 ? 22.121 14.528 -7.554 1.00 84.25 110 ARG A O 1
ATOM 820 N N . SER A 1 111 ? 23.083 14.770 -9.563 1.00 85.25 111 SER A N 1
ATOM 821 C CA . SER A 1 111 ? 24.280 15.455 -9.071 1.00 85.25 111 SER A CA 1
ATOM 822 C C . SER A 1 111 ? 24.011 16.957 -8.975 1.00 85.25 111 SER A C 1
ATOM 824 O O . SER A 1 111 ? 23.766 17.611 -9.990 1.00 85.25 111 SER A O 1
ATOM 826 N N . THR A 1 112 ? 24.049 17.509 -7.767 1.00 82.75 112 THR A N 1
ATOM 827 C CA . THR A 1 112 ? 23.929 18.948 -7.516 1.00 82.75 112 THR A CA 1
ATOM 828 C C . THR A 1 112 ? 25.278 19.481 -7.060 1.00 82.75 112 THR A C 1
ATOM 830 O O . THR A 1 112 ? 25.845 18.981 -6.089 1.00 82.75 112 THR A O 1
ATOM 833 N N . ARG A 1 113 ? 25.791 20.504 -7.752 1.00 85.19 113 ARG A N 1
ATOM 834 C CA . ARG A 1 113 ? 27.012 21.195 -7.328 1.00 85.19 113 ARG A CA 1
ATOM 835 C C . ARG A 1 113 ? 26.682 22.109 -6.159 1.00 85.19 113 ARG A C 1
ATOM 837 O O . ARG A 1 113 ? 25.861 23.014 -6.302 1.00 85.19 113 ARG A O 1
ATOM 844 N N . MET A 1 114 ? 27.307 21.873 -5.017 1.00 84.94 114 MET A N 1
ATOM 845 C CA . MET A 1 114 ? 27.222 22.739 -3.848 1.00 84.94 114 MET A CA 1
ATOM 846 C C . MET A 1 114 ? 28.542 23.494 -3.679 1.00 84.94 114 MET A C 1
ATOM 848 O O . MET A 1 114 ? 29.580 23.098 -4.210 1.00 84.94 114 MET A O 1
ATOM 852 N N . SER A 1 115 ? 28.526 24.586 -2.912 1.00 82.62 115 SER A N 1
ATOM 853 C CA . SER A 1 115 ? 29.740 25.359 -2.600 1.00 82.62 115 SER A CA 1
ATOM 854 C C . SER A 1 115 ? 30.834 24.516 -1.929 1.00 82.62 115 SER A C 1
ATOM 856 O O . SER A 1 115 ? 32.005 24.879 -1.981 1.00 82.62 115 SER A O 1
ATOM 858 N N . GLN A 1 116 ? 30.454 23.381 -1.335 1.00 82.81 116 GLN A N 1
ATOM 859 C CA . GLN A 1 116 ? 31.321 22.435 -0.638 1.00 82.81 116 GLN A CA 1
ATOM 860 C C . GLN A 1 116 ? 31.509 21.101 -1.396 1.00 82.81 116 GLN A C 1
ATOM 862 O O . GLN A 1 116 ? 31.802 20.082 -0.776 1.00 82.81 116 GLN A O 1
ATOM 867 N N . GLY A 1 117 ? 31.343 21.095 -2.725 1.00 85.31 117 GLY A N 1
ATOM 868 C CA . GLY A 1 117 ? 31.569 19.929 -3.590 1.00 85.31 117 GLY A CA 1
ATOM 869 C C . GLY A 1 117 ? 30.307 19.402 -4.275 1.00 85.31 117 GLY A C 1
ATOM 870 O O . GLY A 1 117 ? 29.216 19.957 -4.137 1.00 85.31 117 GLY A O 1
ATOM 871 N N . ASP A 1 118 ? 30.460 18.321 -5.037 1.00 86.00 118 ASP A N 1
ATOM 872 C CA . ASP A 1 118 ? 29.354 17.691 -5.756 1.00 86.00 118 ASP A CA 1
ATOM 873 C C . ASP A 1 118 ? 28.625 16.696 -4.843 1.00 86.00 118 ASP A C 1
ATOM 875 O O . ASP A 1 118 ? 29.217 15.740 -4.342 1.00 86.00 118 ASP A O 1
ATOM 879 N N . ALA A 1 119 ? 27.325 16.908 -4.641 1.00 83.75 119 ALA A N 1
ATOM 880 C CA . ALA A 1 119 ? 26.462 16.000 -3.897 1.00 83.75 119 ALA A CA 1
ATOM 881 C C . ALA A 1 119 ? 25.561 15.233 -4.871 1.00 83.75 119 ALA A C 1
ATOM 883 O O . ALA A 1 119 ? 24.824 15.834 -5.654 1.00 83.75 119 ALA A O 1
ATOM 884 N N . ALA A 1 120 ? 25.598 13.902 -4.818 1.00 85.69 120 ALA A N 1
ATOM 885 C CA . ALA A 1 120 ? 24.670 13.050 -5.551 1.00 85.69 120 ALA A CA 1
ATOM 886 C C . ALA A 1 120 ? 23.514 12.640 -4.633 1.00 85.69 120 ALA A C 1
ATOM 888 O O . ALA A 1 120 ? 23.736 12.024 -3.592 1.00 85.69 120 ALA A O 1
ATOM 889 N N . SER A 1 121 ? 22.281 12.965 -5.019 1.00 83.62 121 SER A N 1
ATOM 890 C CA . SER A 1 121 ? 21.072 12.496 -4.341 1.00 83.62 121 SER A CA 1
ATOM 891 C C . SER A 1 121 ? 20.260 11.598 -5.266 1.00 83.62 121 SER A C 1
ATOM 893 O O . SER A 1 121 ? 20.206 11.806 -6.478 1.00 83.62 121 SER A O 1
ATOM 895 N N . VAL A 1 122 ? 19.632 10.573 -4.696 1.00 86.81 122 VAL A N 1
ATOM 896 C CA . VAL A 1 122 ? 18.702 9.716 -5.429 1.00 86.81 122 VAL A CA 1
ATOM 897 C C . VAL A 1 122 ? 17.305 10.306 -5.280 1.00 86.81 122 VAL A C 1
ATOM 899 O O . VAL A 1 122 ? 16.836 10.529 -4.165 1.00 86.81 122 VAL A O 1
ATOM 902 N N . CYS A 1 123 ? 16.648 10.571 -6.401 1.00 85.06 123 CYS A N 1
ATOM 903 C CA . CYS A 1 123 ? 15.301 11.123 -6.446 1.00 85.06 123 CYS A CA 1
ATOM 904 C C . CYS A 1 123 ? 14.365 10.174 -7.209 1.00 85.06 123 CYS A C 1
ATOM 906 O O . CYS A 1 123 ? 14.840 9.413 -8.060 1.00 85.06 123 CYS A O 1
ATOM 908 N N . PRO A 1 124 ? 13.047 10.210 -6.934 1.00 85.00 124 PRO A N 1
ATOM 909 C CA . PRO A 1 124 ? 12.080 9.519 -7.776 1.00 85.00 124 PRO A CA 1
ATOM 910 C C . PRO A 1 124 ? 12.198 10.029 -9.216 1.00 85.00 124 PRO A C 1
ATOM 912 O O . PRO A 1 124 ? 12.421 11.220 -9.451 1.00 85.00 124 PRO A O 1
ATOM 915 N N . CYS A 1 125 ? 12.081 9.115 -10.175 1.00 85.94 125 CYS A N 1
ATOM 916 C CA . CYS A 1 125 ? 12.122 9.449 -11.591 1.00 85.94 125 CYS A CA 1
ATOM 917 C C . CYS A 1 125 ? 10.990 10.443 -11.925 1.00 85.94 125 CYS A C 1
ATOM 919 O O . CYS A 1 125 ? 9.833 10.131 -11.640 1.00 85.94 125 CYS A O 1
ATOM 921 N N . PRO A 1 126 ? 11.288 11.620 -12.510 1.00 86.38 126 PRO A N 1
ATOM 922 C CA . PRO A 1 126 ? 10.270 12.626 -12.817 1.00 86.38 126 PRO A CA 1
ATOM 923 C C . PRO A 1 126 ? 9.328 12.195 -13.946 1.00 86.38 126 PRO A C 1
ATOM 925 O O . PRO A 1 126 ? 8.212 12.692 -14.018 1.00 86.38 126 PRO A O 1
ATOM 928 N N . ASP A 1 127 ? 9.781 11.276 -14.799 1.00 86.44 127 ASP A N 1
ATOM 929 C CA . ASP A 1 127 ? 9.062 10.809 -15.985 1.00 86.44 127 ASP A CA 1
ATOM 930 C C . ASP A 1 127 ? 7.951 9.818 -15.583 1.00 86.44 127 ASP A C 1
ATOM 932 O O . ASP A 1 127 ? 6.775 10.033 -15.855 1.00 86.44 127 ASP A O 1
ATOM 936 N N . CYS A 1 128 ? 8.295 8.791 -14.796 1.00 81.12 128 CYS A N 1
ATOM 937 C CA . CYS A 1 128 ? 7.338 7.781 -14.323 1.00 81.12 128 CYS A CA 1
ATOM 938 C C . CYS A 1 128 ? 6.834 8.006 -12.885 1.00 81.12 128 CYS A C 1
ATOM 940 O O . CYS A 1 128 ? 6.199 7.127 -12.303 1.00 81.12 128 CYS A O 1
ATOM 942 N N . GLY A 1 129 ? 7.176 9.132 -12.251 1.00 79.50 129 GLY A N 1
ATOM 943 C CA . GLY A 1 129 ? 6.791 9.443 -10.866 1.00 79.50 129 GLY A CA 1
ATOM 944 C C . GLY A 1 129 ? 7.313 8.450 -9.816 1.00 79.50 129 GLY A C 1
ATOM 945 O O . GLY A 1 129 ? 6.772 8.370 -8.715 1.00 79.50 129 GLY A O 1
ATOM 946 N N . GLY A 1 130 ? 8.342 7.669 -10.153 1.00 80.19 130 GLY A N 1
ATOM 947 C CA . GLY A 1 130 ? 8.881 6.606 -9.304 1.00 80.19 130 GLY A CA 1
ATOM 948 C C . GLY A 1 130 ? 8.293 5.209 -9.530 1.00 80.19 130 GLY A C 1
ATOM 949 O O . GLY A 1 130 ? 8.727 4.279 -8.855 1.00 80.19 130 GLY A O 1
ATOM 950 N N . ALA A 1 131 ? 7.363 5.033 -10.478 1.00 79.25 131 ALA A N 1
ATOM 951 C CA . ALA A 1 131 ? 6.774 3.727 -10.791 1.00 79.25 131 ALA A CA 1
ATOM 952 C C . ALA A 1 131 ? 7.742 2.770 -11.512 1.00 79.25 131 ALA A C 1
ATOM 954 O O . ALA A 1 131 ? 7.613 1.558 -11.390 1.00 79.25 131 ALA A O 1
ATOM 955 N N . GLY A 1 132 ? 8.705 3.300 -12.270 1.00 81.19 132 GLY A N 1
ATOM 956 C CA . GLY A 1 132 ? 9.658 2.520 -13.073 1.00 81.19 132 GLY A CA 1
ATOM 957 C C . GLY A 1 132 ? 9.105 2.026 -14.414 1.00 81.19 132 GLY A C 1
ATOM 958 O O . GLY A 1 132 ? 9.881 1.783 -15.335 1.00 81.19 132 GLY A O 1
ATOM 959 N N . VAL A 1 133 ? 7.784 1.962 -14.547 1.00 83.19 133 VAL A N 1
ATOM 960 C CA . VAL A 1 133 ? 7.062 1.501 -15.736 1.00 83.19 133 VAL A CA 1
ATOM 961 C C . VAL A 1 133 ? 5.915 2.449 -16.078 1.00 83.19 133 VAL A C 1
ATOM 963 O O . VAL A 1 133 ? 5.410 3.168 -15.213 1.00 83.19 133 VAL A O 1
ATOM 966 N N . TYR A 1 134 ? 5.507 2.426 -17.340 1.00 82.69 134 TYR A N 1
ATOM 967 C CA . TYR A 1 134 ? 4.293 3.030 -17.862 1.00 82.69 134 TYR A CA 1
ATOM 968 C C . TYR A 1 134 ? 3.249 1.952 -18.082 1.00 82.69 134 TYR A C 1
ATOM 970 O O . TYR A 1 134 ? 3.538 0.907 -18.661 1.00 82.69 134 TYR A O 1
ATOM 978 N N . VAL A 1 135 ? 2.034 2.225 -17.622 1.00 80.19 135 VAL A N 1
ATOM 979 C CA . VAL A 1 135 ? 0.897 1.327 -17.795 1.00 80.19 135 VAL A CA 1
ATOM 980 C C . VAL A 1 135 ? -0.288 2.155 -18.259 1.00 80.19 135 VAL A C 1
ATOM 982 O O . VAL A 1 135 ? -0.662 3.127 -17.598 1.00 80.19 135 VAL A O 1
ATOM 985 N N . GLU A 1 136 ? -0.867 1.783 -19.397 1.00 77.56 136 GLU A N 1
ATOM 986 C CA . GLU A 1 136 ? -2.050 2.458 -19.941 1.00 77.56 136 GLU A CA 1
ATOM 987 C C . GLU A 1 136 ? -3.345 1.929 -19.308 1.00 77.56 136 GLU A C 1
ATOM 989 O O . GLU A 1 136 ? -4.301 2.678 -19.096 1.00 77.56 136 GLU A O 1
ATOM 994 N N . GLU A 1 137 ? -3.362 0.645 -18.939 1.00 81.44 137 GLU A N 1
ATOM 995 C CA . GLU A 1 137 ? -4.538 -0.032 -18.400 1.00 81.44 137 GLU A CA 1
ATOM 996 C C . GLU A 1 137 ? -4.551 -0.046 -16.867 1.00 81.44 137 GLU A C 1
ATOM 998 O O . GLU A 1 137 ? -3.907 -0.860 -16.195 1.00 81.44 137 GLU A O 1
ATOM 1003 N N . TYR A 1 138 ? -5.338 0.856 -16.289 1.00 82.62 138 TYR A N 1
ATOM 1004 C CA . TYR A 1 138 ? -5.556 0.904 -14.848 1.00 82.62 138 TYR A CA 1
ATOM 1005 C C . TYR A 1 138 ? -6.686 -0.033 -14.395 1.00 82.62 138 TYR A C 1
ATOM 1007 O O . TYR A 1 138 ? -7.552 -0.420 -15.172 1.00 82.62 138 TYR A O 1
ATOM 1015 N N . CYS A 1 139 ? -6.678 -0.413 -13.115 1.00 83.62 139 CYS A N 1
ATOM 1016 C CA . CYS A 1 139 ? -7.696 -1.306 -12.559 1.00 83.62 139 CYS A CA 1
ATOM 1017 C C . CYS A 1 139 ? -9.050 -0.603 -12.385 1.00 83.62 139 CYS A C 1
ATOM 1019 O O . CYS A 1 139 ? -9.201 0.223 -11.485 1.00 83.62 139 CYS A O 1
ATOM 1021 N N . ASP A 1 140 ? -10.054 -1.004 -13.160 1.00 83.62 140 ASP A N 1
ATOM 1022 C CA . ASP A 1 140 ? -11.398 -0.414 -13.122 1.00 83.62 140 ASP A CA 1
ATOM 1023 C C . ASP A 1 140 ? -12.044 -0.449 -11.720 1.00 83.62 140 ASP A C 1
ATOM 1025 O O . ASP A 1 140 ? -12.749 0.481 -11.345 1.00 83.62 140 ASP A O 1
ATOM 1029 N N . GLU A 1 141 ? -11.752 -1.471 -10.903 1.00 82.81 141 GLU A N 1
ATOM 1030 C CA . GLU A 1 141 ? -12.335 -1.615 -9.558 1.00 82.81 141 GLU A CA 1
ATOM 1031 C C . GLU A 1 141 ? -11.766 -0.643 -8.515 1.00 82.81 141 GLU A C 1
ATOM 1033 O O . GLU A 1 141 ? -12.442 -0.317 -7.541 1.00 82.81 141 GLU A O 1
ATOM 1038 N N . CYS A 1 142 ? -10.507 -0.211 -8.657 1.00 79.69 142 CYS A N 1
ATOM 1039 C CA . CYS A 1 142 ? -9.834 0.606 -7.637 1.00 79.69 142 CYS A CA 1
ATOM 1040 C C . CYS A 1 142 ? -9.273 1.934 -8.161 1.00 79.69 142 CYS A C 1
ATOM 1042 O O . CYS A 1 142 ? -8.691 2.698 -7.387 1.00 79.69 142 CYS A O 1
ATOM 1044 N N . VAL A 1 143 ? -9.444 2.232 -9.453 1.00 70.38 143 VAL A N 1
ATOM 1045 C CA . VAL A 1 143 ? -9.035 3.496 -10.089 1.00 70.38 143 VAL A CA 1
ATOM 1046 C C . VAL A 1 143 ? -9.660 4.708 -9.405 1.00 70.38 143 VAL A C 1
ATOM 1048 O O . VAL A 1 143 ? -8.974 5.708 -9.186 1.00 70.38 143 VAL A O 1
ATOM 1051 N N . GLU A 1 144 ? -10.920 4.616 -8.982 1.00 58.59 144 GLU A N 1
ATOM 1052 C CA . GLU A 1 144 ? -11.587 5.697 -8.246 1.00 58.59 144 GLU A CA 1
ATOM 1053 C C . GLU A 1 144 ? -10.948 5.958 -6.875 1.00 58.59 144 GLU A C 1
ATOM 1055 O O . GLU A 1 144 ? -10.906 7.102 -6.422 1.00 58.59 144 GLU A O 1
ATOM 1060 N N . GLY A 1 145 ? -10.330 4.939 -6.267 1.00 52.19 145 GLY A N 1
ATOM 1061 C CA . GLY A 1 145 ? -9.575 5.062 -5.020 1.00 52.19 145 GLY A CA 1
ATOM 1062 C C . GLY A 1 145 ? -8.254 5.831 -5.152 1.00 52.19 145 GLY A C 1
ATOM 1063 O O . GLY A 1 145 ? -7.774 6.366 -4.156 1.00 52.19 145 GLY A O 1
ATOM 1064 N N . ARG A 1 146 ? -7.671 5.947 -6.359 1.00 50.53 146 ARG A N 1
ATOM 1065 C CA . ARG A 1 146 ? -6.474 6.784 -6.591 1.00 50.53 146 ARG A CA 1
ATOM 1066 C C . ARG A 1 146 ? -6.796 8.266 -6.792 1.00 50.53 146 ARG A C 1
ATOM 1068 O O . ARG A 1 146 ? -5.917 9.092 -6.575 1.00 50.53 146 ARG A O 1
ATOM 1075 N N . ARG A 1 147 ? -8.022 8.612 -7.212 1.00 43.00 147 ARG A N 1
ATOM 1076 C CA . ARG A 1 147 ? -8.437 10.012 -7.443 1.00 43.00 147 ARG A CA 1
ATOM 1077 C C . ARG A 1 147 ? -8.784 10.775 -6.158 1.00 43.00 147 ARG A C 1
ATOM 1079 O O . ARG A 1 147 ? -8.961 11.985 -6.226 1.00 43.00 147 ARG A O 1
ATOM 1086 N N . LYS A 1 148 ? -8.870 10.097 -5.008 1.00 29.98 148 LYS A N 1
ATOM 1087 C CA . LYS A 1 148 ? -9.077 10.707 -3.683 1.00 29.98 148 LYS A CA 1
ATOM 1088 C C . LYS A 1 148 ? -7.835 10.555 -2.796 1.00 29.98 148 LYS A C 1
ATOM 1090 O O . LYS A 1 148 ? -7.886 9.902 -1.756 1.00 29.98 148 LYS A O 1
ATOM 1095 N N . ARG A 1 149 ? -6.722 11.142 -3.229 1.00 33.97 149 ARG A N 1
ATOM 1096 C CA . ARG A 1 149 ? -5.682 11.631 -2.317 1.00 33.97 149 ARG A CA 1
ATOM 1097 C C . ARG A 1 149 ? -5.692 13.148 -2.348 1.00 33.97 149 ARG A C 1
ATOM 1099 O O . ARG A 1 149 ? -5.904 13.684 -3.457 1.00 33.97 149 ARG A O 1
#

Secondary structure (DSSP, 8-state):
-HHHHHHHHHH-HHHHHHHHHHHHHHHHHHHTT--TTSS-SS-TTSPSPPPPPPP-------HHHHHH--------------TTTTTS-BPTTPPEEE-TTTTTSSEEEEEEEETTEEEEEEEE-TTTTT-SEEES-B-TTTHHHHS--

Mean predicted aligned error: 12.84 Å

Radius of gyration: 21.9 Å; Cα contacts (8 Å, |Δi|>4): 163; chains: 1; bounding box: 61×47×53 Å

InterPro domains:
  IPR001305 Heat shock protein DnaJ, cysteine-rich domain [PF00684] (82-142)
  IPR001305 Heat shock protein DnaJ, cysteine-rich domain [PS51188] (69-149)
  IPR001305 Heat shock protein DnaJ, cysteine-rich domain [cd10719] (82-142)
  IPR036410 Heat shock protein DnaJ, cysteine-rich domain superfamily [SSF57938] (69-143)

Foldseek 3Di:
DVVVLVCVCVVDPVSVVQCQQANPVSSVCVVVVHDPVVDDQQVPPVHGDDDDDDDDDDDDDDVCCVVVNDDDDDDDDDDDQDPQCRNPQFGVPFDWAFDPQCRLRQWDWDWDQDPVGTDTDIDGDPVVSSRRTDTPGGDPVCNVVVVPD

pLDDT: mean 77.83, std 13.6, range [29.98, 94.06]

Solvent-accessible surface area (backbone atoms only — not comparable to full-atom values): 9506 Å² total; per-residue (Å²): 113,69,67,63,52,50,51,55,25,75,74,32,75,67,42,35,54,37,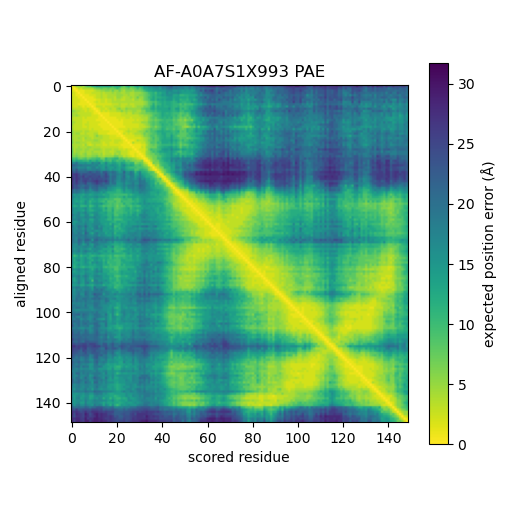28,71,47,47,36,73,63,37,40,51,34,56,74,70,71,48,61,85,85,79,68,73,89,51,48,89,79,59,66,72,65,72,82,79,86,87,87,85,85,90,80,92,73,60,68,64,39,72,74,73,62,68,87,82,89,82,88,81,90,76,94,71,85,43,77,79,34,68,66,71,54,30,33,75,87,51,74,71,44,69,29,80,92,35,66,38,48,13,41,38,78,46,75,45,82,47,100,89,47,80,46,76,44,83,39,65,19,84,86,48,73,30,56,10,42,45,67,86,48,58,16,83,92,51,48,71,66,67,74,71,119

Sequence (149 aa):
DAIATAYAVLSKPTLRSIYDKYGTVGVKSFLDGRHPQDWTPARKFAGPPSPGEDVKTIVEIPLEDAVLGGNVTVAYESQRYCGACQGSGYRAGAEEAECELCRGSGAVTRSTRMSQGDAASVCPCPDCGGAGVYVEEYCDECVEGRRKR

Organism: NCBI:txid63592